Protein AF-A0A7C9ECB4-F1 (afdb_monomer)

Organism: Opuntia streptacantha (NCBI:txid393608)

pLDDT: mean 73.96, std 22.94, range [29.67, 97.25]

Sequence (130 aa):
MVTLLIHTHIHSDMRSALQFASSFLRPSAACLRRQPPPLLRVRSFSSDPNDVVLKVENKPPICTADELHYVNVANSDWRLALWRYHPNPQACRRNHPLLLLSGVGTNAIGYDLSPESSFARYMSGQGFDT

Solvent-accessible surface area (backbone atoms only — not comparable to full-atom values): 8954 Å² total; per-residue (Å²): 139,82,86,80,81,80,80,78,83,71,85,81,85,86,86,84,85,90,80,90,89,84,88,86,89,76,94,70,98,64,91,73,77,84,71,78,74,80,79,82,78,80,75,82,82,76,75,56,95,82,62,74,71,47,69,53,91,81,68,70,85,82,49,85,54,77,44,44,34,42,41,77,40,81,98,54,95,50,67,47,81,45,69,34,30,69,39,33,89,89,29,68,75,48,94,61,70,46,85,86,81,65,59,90,99,58,49,75,56,82,38,34,74,43,91,92,69,10,58,54,56,50,45,8,53,60,6,22,40,49

Radius of gyration: 20.08 Å; Cα contacts (8 Å, |Δi|>4): 139; chains: 1; bounding box: 41×51×54 Å

Foldseek 3Di:
DDDDDPPPPPVDPPPDDPDDDDDDPDDDDDPDDDDDPPPPPDDDQDADPPFDFDWDPDDDPLFPAPTWTWGDRPPDPDIDIDGKHAADPPADADPDADDDDDDPPDDLCVQGPDCVRHVRNVVSPNRHTD

Secondary structure (DSSP, 8-state):
---------------S--SS-S------------PPPP----------TT---EE-SS--TTS--SEEEEEEPTTSS-EEEEEE-PPPTTS---SS-------TT--GGGG-S-TTT-HHHHHHHTT---

Structure (mmCIF, N/CA/C/O backbone):
data_AF-A0A7C9ECB4-F1
#
_entry.id   AF-A0A7C9ECB4-F1
#
loop_
_atom_site.group_PDB
_atom_site.id
_atom_site.type_symbol
_atom_site.label_atom_id
_atom_site.label_alt_id
_atom_site.label_comp_id
_atom_site.label_asym_id
_atom_site.label_entity_id
_atom_site.label_seq_id
_atom_site.pdbx_PDB_ins_code
_atom_site.Cartn_x
_atom_site.Cartn_y
_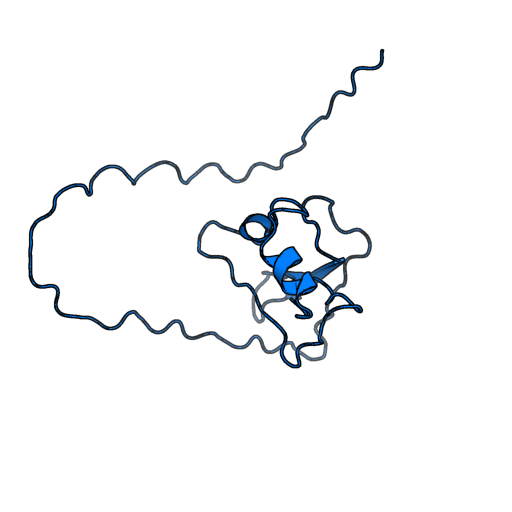atom_site.Cartn_z
_atom_site.occupancy
_atom_site.B_iso_or_equiv
_atom_site.auth_seq_id
_atom_site.auth_comp_id
_atom_site.auth_asym_id
_atom_site.auth_atom_id
_atom_site.pdbx_PDB_model_num
ATOM 1 N N . MET A 1 1 ? 22.109 17.621 30.411 1.00 36.69 1 MET A N 1
ATOM 2 C CA . MET A 1 1 ? 21.482 18.337 29.280 1.00 36.69 1 MET A CA 1
ATOM 3 C C . MET A 1 1 ? 22.223 17.893 28.023 1.00 36.69 1 MET A C 1
ATOM 5 O O . MET A 1 1 ? 23.303 18.398 27.763 1.00 36.69 1 MET A O 1
ATOM 9 N N . VAL A 1 2 ? 21.759 16.827 27.362 1.00 30.81 2 VAL A N 1
ATOM 10 C CA . VAL A 1 2 ? 22.461 16.218 26.217 1.00 30.81 2 VAL A CA 1
ATOM 11 C C . VAL A 1 2 ? 21.681 16.566 24.958 1.00 30.81 2 VAL A C 1
ATOM 13 O O . VAL A 1 2 ? 20.573 16.079 24.753 1.00 30.81 2 VAL A O 1
ATOM 16 N N . THR A 1 3 ? 22.248 17.457 24.152 1.00 31.86 3 THR A N 1
ATOM 17 C CA . THR A 1 3 ? 21.748 17.815 22.825 1.00 31.86 3 THR A CA 1
ATOM 18 C C . THR A 1 3 ? 22.045 16.655 21.877 1.00 31.86 3 THR A C 1
ATOM 20 O O . THR A 1 3 ? 23.202 16.419 21.534 1.00 31.86 3 THR A O 1
ATOM 23 N N . LEU A 1 4 ? 21.016 15.900 21.482 1.00 39.22 4 LEU A N 1
ATOM 24 C CA . LEU A 1 4 ? 21.137 14.841 20.482 1.00 39.22 4 LEU A CA 1
ATOM 25 C C . LEU A 1 4 ? 21.104 15.477 19.086 1.00 39.22 4 LEU A C 1
ATOM 27 O O . LEU A 1 4 ? 20.077 15.972 18.627 1.00 39.22 4 LEU A O 1
ATOM 31 N N . LEU A 1 5 ? 22.262 15.492 18.435 1.00 36.34 5 LEU A N 1
ATOM 32 C CA . LEU A 1 5 ? 22.465 15.978 17.075 1.00 36.34 5 LEU A CA 1
ATOM 33 C C . LEU A 1 5 ? 21.935 14.903 16.109 1.00 36.34 5 LEU A C 1
ATOM 35 O O . LEU A 1 5 ? 22.623 13.930 15.808 1.00 36.34 5 LEU A O 1
ATOM 39 N N . ILE A 1 6 ? 20.677 15.028 15.676 1.00 46.19 6 ILE A N 1
ATOM 40 C CA . ILE A 1 6 ? 20.082 14.121 14.686 1.00 46.19 6 ILE A CA 1
ATOM 41 C C . ILE A 1 6 ? 20.653 14.497 13.319 1.00 46.19 6 ILE A C 1
ATOM 43 O O . ILE A 1 6 ? 20.182 15.419 12.656 1.00 46.19 6 ILE A O 1
ATOM 47 N N . HIS A 1 7 ? 21.698 13.785 12.910 1.00 29.67 7 HIS A N 1
ATOM 48 C CA . HIS A 1 7 ? 22.222 13.824 11.552 1.00 29.67 7 HIS A CA 1
ATOM 49 C C . HIS A 1 7 ? 21.221 13.118 10.625 1.00 29.67 7 HIS A C 1
ATOM 51 O O . HIS A 1 7 ? 21.275 11.905 10.417 1.00 29.67 7 HIS A O 1
ATOM 57 N N . THR A 1 8 ? 20.256 13.870 10.100 1.00 40.72 8 THR A N 1
ATOM 58 C CA . THR A 1 8 ? 19.304 13.405 9.091 1.00 40.72 8 THR A CA 1
ATOM 59 C C . THR A 1 8 ? 20.043 13.150 7.776 1.00 40.72 8 THR A C 1
ATOM 61 O O . THR A 1 8 ? 20.207 14.035 6.941 1.00 40.72 8 THR A O 1
ATOM 64 N N . HIS A 1 9 ? 20.497 11.913 7.565 1.00 32.31 9 HIS A N 1
ATOM 65 C CA . HIS A 1 9 ? 20.981 11.457 6.261 1.00 32.31 9 HIS A CA 1
ATOM 66 C C . HIS A 1 9 ? 19.778 11.197 5.338 1.00 32.31 9 HIS A C 1
ATOM 68 O O . HIS A 1 9 ? 19.411 10.061 5.039 1.00 32.31 9 HIS A O 1
ATOM 74 N N . ILE A 1 10 ? 19.112 12.283 4.943 1.00 48.03 10 ILE A N 1
ATOM 75 C CA . ILE A 1 10 ? 18.097 12.298 3.891 1.00 48.03 10 ILE A CA 1
ATOM 76 C C . ILE A 1 10 ? 18.868 12.174 2.576 1.00 48.03 10 ILE A C 1
ATOM 78 O O . ILE A 1 10 ? 19.428 13.153 2.086 1.00 48.03 10 ILE A O 1
ATOM 82 N N . HIS A 1 11 ? 18.949 10.956 2.036 1.00 38.66 11 HIS A N 1
ATOM 83 C CA . HIS A 1 11 ? 19.470 10.727 0.691 1.00 38.66 11 HIS A CA 1
ATOM 84 C C . HIS A 1 11 ? 18.526 11.418 -0.300 1.00 38.66 11 HIS A C 1
ATOM 86 O O . HIS A 1 11 ? 17.373 11.028 -0.492 1.00 38.66 11 HIS A O 1
ATOM 92 N N . SER A 1 12 ? 18.996 12.550 -0.803 1.00 41.03 12 SER A N 1
ATOM 93 C CA . SER A 1 12 ? 18.237 13.555 -1.524 1.00 41.03 12 SER A CA 1
ATOM 94 C C . SER A 1 12 ? 18.202 13.269 -3.023 1.00 41.03 12 SER A C 1
ATOM 96 O O . SER A 1 12 ? 19.158 13.611 -3.705 1.00 41.03 12 SER A O 1
ATOM 98 N N . ASP A 1 13 ? 17.066 12.780 -3.528 1.00 43.47 13 ASP A N 1
ATOM 99 C CA . ASP A 1 13 ? 16.723 12.779 -4.964 1.00 43.47 13 ASP A CA 1
ATOM 100 C C . ASP A 1 13 ? 15.356 13.450 -5.233 1.00 43.47 13 ASP A C 1
ATOM 102 O O . ASP A 1 13 ? 14.588 13.069 -6.110 1.00 43.47 13 ASP A O 1
ATOM 106 N N . MET A 1 14 ? 15.041 14.513 -4.485 1.00 51.06 14 MET A N 1
ATOM 107 C CA . MET A 1 14 ? 13.951 15.453 -4.805 1.00 51.06 14 MET A CA 1
ATOM 108 C C . MET A 1 14 ? 14.522 16.803 -5.251 1.00 51.06 14 MET A C 1
ATOM 110 O O . MET A 1 14 ? 14.278 17.842 -4.642 1.00 51.06 14 MET A O 1
ATOM 114 N N . ARG A 1 15 ? 15.332 16.809 -6.312 1.00 40.84 15 ARG A N 1
ATOM 115 C CA . ARG A 1 15 ? 15.833 18.051 -6.926 1.00 40.84 15 ARG A CA 1
ATOM 116 C C . ARG A 1 15 ? 15.481 18.144 -8.409 1.00 40.84 15 ARG A C 1
ATOM 118 O O . ARG A 1 15 ? 16.360 18.400 -9.212 1.00 40.84 15 ARG A O 1
ATOM 125 N N . SER A 1 16 ? 14.213 17.952 -8.782 1.00 43.38 16 SER A N 1
ATOM 126 C CA . SER A 1 16 ? 13.654 18.563 -10.005 1.00 43.38 16 SER A CA 1
ATOM 127 C C . SER A 1 16 ? 12.132 18.375 -10.096 1.00 43.38 16 SER A C 1
ATOM 129 O O . SER A 1 16 ? 11.658 17.455 -10.751 1.00 43.38 16 SER A O 1
ATOM 131 N N . ALA A 1 17 ? 11.339 19.208 -9.412 1.00 40.56 17 ALA A N 1
ATOM 132 C CA . ALA A 1 17 ? 9.884 19.271 -9.651 1.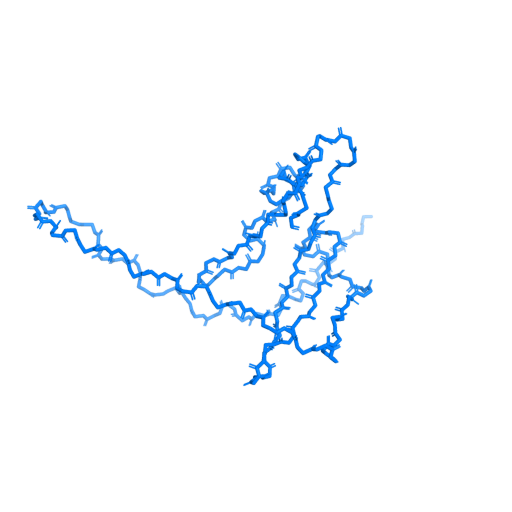00 40.56 17 ALA A CA 1
ATOM 133 C C . ALA A 1 17 ? 9.235 20.601 -9.210 1.00 40.56 17 ALA A C 1
ATOM 135 O O . ALA A 1 17 ? 8.055 20.640 -8.879 1.00 40.56 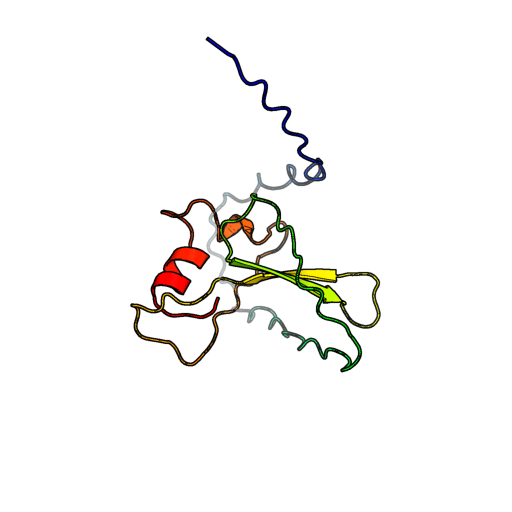17 ALA A O 1
ATOM 136 N N . LEU A 1 18 ? 9.993 21.701 -9.177 1.00 49.12 18 LEU A N 1
ATOM 137 C CA . LEU A 1 18 ? 9.484 23.027 -8.797 1.00 49.12 18 LEU A CA 1
ATOM 138 C C . LEU A 1 18 ? 9.629 24.036 -9.936 1.00 49.12 18 LEU A C 1
ATOM 140 O O . LEU A 1 18 ? 10.113 25.136 -9.715 1.00 49.12 18 LEU A O 1
ATOM 144 N N . GLN A 1 19 ? 9.216 23.684 -11.154 1.00 44.31 19 GLN A N 1
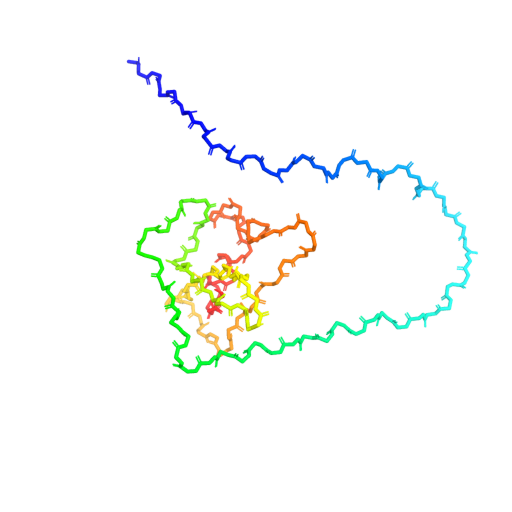ATOM 145 C CA . GLN A 1 19 ? 8.902 24.665 -12.199 1.00 44.31 19 GLN A CA 1
ATOM 146 C C . GLN A 1 19 ? 7.740 24.131 -13.047 1.00 44.31 19 GLN A C 1
ATOM 148 O O . GLN A 1 19 ? 7.732 22.957 -13.391 1.00 44.31 19 GLN A O 1
ATOM 153 N N . PHE A 1 20 ? 6.783 25.011 -13.365 1.00 42.81 20 PHE A N 1
ATOM 154 C CA . PHE A 1 20 ? 5.506 24.792 -14.074 1.00 42.81 20 PHE A CA 1
ATOM 155 C C . PHE A 1 20 ? 4.259 24.500 -13.226 1.00 42.81 20 PHE A C 1
ATOM 157 O O . PHE A 1 20 ? 3.526 23.549 -13.469 1.00 42.81 20 PHE A O 1
ATOM 164 N N . ALA A 1 21 ? 3.924 25.410 -12.311 1.00 38.81 21 ALA A N 1
ATOM 165 C CA . ALA A 1 21 ? 2.525 25.605 -11.921 1.00 38.81 21 ALA A CA 1
ATOM 166 C C . ALA A 1 21 ? 2.249 27.080 -11.594 1.00 38.81 21 ALA A C 1
ATOM 168 O O . ALA A 1 21 ? 1.984 27.447 -10.456 1.00 38.81 21 ALA A O 1
ATOM 169 N N . SER A 1 22 ? 2.338 27.956 -12.597 1.00 44.03 22 SER A N 1
ATOM 170 C CA . SER A 1 22 ? 1.927 29.357 -12.446 1.00 44.03 22 SER A CA 1
ATOM 171 C C . SER A 1 22 ? 1.419 29.950 -13.761 1.00 44.03 22 SER A C 1
ATOM 173 O O . SER A 1 22 ? 1.982 30.919 -14.262 1.00 44.03 22 SER A O 1
ATOM 175 N N . SER A 1 23 ? 0.377 29.368 -14.365 1.00 41.91 23 SER A N 1
ATOM 176 C CA . SER A 1 23 ? -0.268 30.007 -15.529 1.00 41.91 23 SER A CA 1
ATOM 177 C C . SER A 1 23 ? -1.664 29.492 -15.902 1.00 41.91 23 SER A C 1
ATOM 179 O O . SER A 1 23 ? -2.045 29.596 -17.061 1.00 41.91 23 SER A O 1
ATOM 181 N N . PHE A 1 24 ? -2.491 29.020 -14.960 1.00 43.09 24 PHE A N 1
ATOM 182 C CA . PHE A 1 24 ? -3.896 28.706 -15.282 1.00 43.09 24 PHE A CA 1
ATOM 183 C C . PHE A 1 24 ? -4.882 29.219 -14.230 1.00 43.09 24 PHE A C 1
ATOM 185 O O . PHE A 1 24 ? -5.598 28.461 -13.588 1.00 43.09 24 PHE A O 1
ATOM 192 N N . LEU A 1 25 ? -4.953 30.544 -14.092 1.00 46.75 25 LEU A N 1
ATOM 193 C CA . LEU A 1 25 ? -6.137 31.222 -13.566 1.00 46.75 25 LEU A CA 1
ATOM 194 C C . LEU A 1 25 ? -6.709 32.123 -14.661 1.00 46.75 25 LEU A C 1
ATOM 196 O O . LEU A 1 25 ? -6.377 33.301 -14.744 1.00 46.75 25 LEU A O 1
ATOM 200 N N . ARG A 1 26 ? -7.575 31.560 -15.507 1.00 40.06 26 ARG A N 1
ATOM 201 C CA . ARG A 1 26 ? -8.598 32.319 -16.241 1.00 40.06 26 ARG A CA 1
ATOM 202 C C . ARG A 1 26 ? -9.849 31.451 -16.408 1.00 40.06 26 ARG A C 1
ATOM 204 O O . ARG A 1 26 ? -9.749 30.392 -17.024 1.00 40.06 26 ARG A O 1
ATOM 211 N N . PRO A 1 27 ? -11.021 31.877 -15.910 1.00 44.56 27 PRO A N 1
ATOM 212 C CA . PRO A 1 27 ? -12.274 31.215 -16.219 1.00 44.56 27 PRO A CA 1
ATOM 213 C C . PRO A 1 27 ? -12.762 31.744 -17.569 1.00 44.56 27 PRO A C 1
ATOM 215 O O . PRO A 1 27 ? -13.073 32.92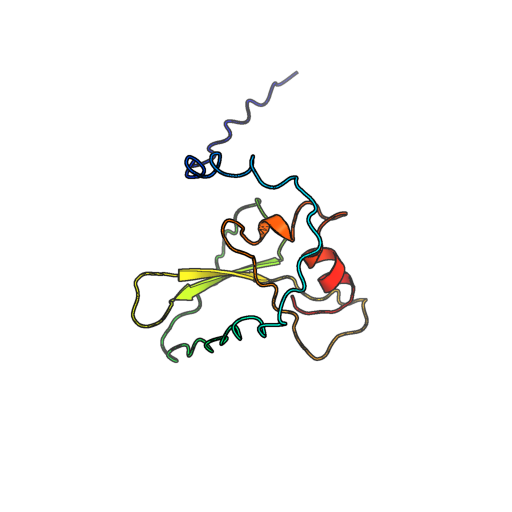5 -17.714 1.00 44.56 27 PRO A O 1
ATOM 218 N N . SER A 1 28 ? -12.821 30.882 -18.577 1.00 42.94 28 SER A N 1
ATOM 219 C CA . SER A 1 28 ? -13.606 31.158 -19.775 1.00 42.94 28 SER A CA 1
ATOM 220 C C . SER A 1 28 ? -14.478 29.946 -20.040 1.00 42.94 28 SER A C 1
ATOM 222 O O . SER A 1 28 ? -13.984 28.831 -20.203 1.00 42.94 28 SER A O 1
ATOM 224 N N . ALA A 1 29 ? -15.789 30.164 -19.979 1.00 50.72 29 ALA A N 1
ATOM 225 C CA . ALA A 1 29 ? -16.800 29.161 -20.243 1.00 50.72 29 ALA A CA 1
ATOM 226 C C . ALA A 1 29 ? -16.726 28.752 -21.720 1.00 50.72 29 ALA A C 1
ATOM 228 O O . ALA A 1 29 ? -17.323 29.384 -22.585 1.00 50.72 29 ALA A O 1
ATOM 229 N N . ALA A 1 30 ? -15.979 27.690 -22.004 1.00 45.59 30 ALA A N 1
ATOM 230 C CA . ALA A 1 30 ? -16.028 26.991 -23.275 1.00 45.59 30 ALA A CA 1
ATOM 231 C C . ALA A 1 30 ? -16.523 25.570 -23.006 1.00 45.59 30 ALA A C 1
ATOM 233 O O . ALA A 1 30 ? -15.977 24.851 -22.171 1.00 45.59 30 ALA A O 1
ATOM 234 N N . CYS A 1 31 ? -17.603 25.198 -23.690 1.00 46.00 31 CYS A N 1
ATOM 235 C CA . CYS A 1 31 ? -18.229 23.883 -23.649 1.00 46.00 31 CYS A CA 1
ATOM 236 C C . CYS A 1 31 ? -17.186 22.783 -23.920 1.00 46.00 31 CYS A C 1
ATOM 238 O O . CYS A 1 31 ? -16.804 22.535 -25.065 1.00 46.00 31 CYS A O 1
ATOM 240 N N . LEU A 1 32 ? -16.694 22.137 -22.860 1.00 47.66 32 LEU A N 1
ATOM 241 C CA . LEU A 1 32 ? -15.774 21.011 -22.966 1.00 47.66 32 LEU A CA 1
ATOM 242 C C . LEU A 1 32 ? -16.568 19.768 -23.363 1.00 47.66 32 LEU A C 1
ATOM 244 O O . LEU A 1 32 ? -17.287 19.162 -22.568 1.00 47.66 32 LEU A O 1
ATOM 248 N N . ARG A 1 33 ? -16.405 19.386 -24.629 1.00 47.66 33 ARG A N 1
ATOM 249 C CA . ARG A 1 33 ? -16.737 18.061 -25.151 1.00 47.66 33 ARG A CA 1
ATOM 250 C C . ARG A 1 33 ? -16.111 17.015 -24.217 1.00 47.66 33 ARG A C 1
ATOM 252 O O . ARG A 1 33 ? -14.892 16.944 -24.091 1.00 47.66 33 ARG A O 1
ATOM 259 N N . ARG A 1 34 ? -16.958 16.237 -23.541 1.00 44.53 34 ARG A N 1
ATOM 260 C CA . ARG A 1 34 ? -16.594 15.197 -22.567 1.00 44.53 34 ARG A CA 1
ATOM 261 C C . ARG A 1 34 ? -15.784 14.100 -23.276 1.00 44.53 34 ARG A C 1
ATOM 263 O O . ARG A 1 34 ? -16.363 13.178 -23.842 1.00 44.53 34 ARG A O 1
ATOM 270 N N . GLN A 1 35 ? -14.458 14.212 -23.300 1.00 51.47 35 GLN A N 1
ATOM 271 C CA . GLN A 1 35 ? -13.615 13.066 -23.633 1.00 51.47 35 GLN A CA 1
ATOM 272 C C . GLN A 1 35 ? -13.566 12.156 -22.400 1.00 51.47 35 GLN A C 1
ATOM 274 O O . GLN A 1 35 ? -13.322 12.658 -21.299 1.00 51.47 35 GLN A O 1
ATOM 279 N N . PRO A 1 36 ? -13.856 10.850 -22.533 1.00 50.62 36 PRO A N 1
ATOM 280 C CA . PRO A 1 36 ? -13.672 9.929 -21.424 1.00 50.62 36 PRO A CA 1
ATOM 281 C C . PRO A 1 36 ? -12.187 9.941 -21.029 1.00 50.62 36 PRO A C 1
ATOM 283 O O . PRO A 1 36 ? -11.330 9.967 -21.920 1.00 50.62 36 PRO A O 1
ATOM 286 N N . PRO A 1 37 ? -11.861 9.959 -19.725 1.00 61.31 37 PRO A N 1
ATOM 287 C CA . PRO A 1 37 ? -10.474 9.874 -19.293 1.00 61.31 37 PRO A CA 1
ATOM 288 C C . PRO A 1 37 ? -9.849 8.588 -19.855 1.00 61.31 37 PRO A C 1
ATOM 290 O O . PRO A 1 37 ? -10.551 7.576 -19.978 1.00 61.31 37 PRO A O 1
ATOM 293 N N . PRO A 1 38 ? -8.551 8.597 -20.210 1.00 54.66 38 PRO A N 1
ATOM 294 C CA . PRO A 1 38 ? -7.876 7.386 -20.643 1.00 54.66 38 PRO A CA 1
ATOM 295 C C . PRO A 1 38 ? -8.019 6.331 -19.544 1.00 54.66 38 PRO A C 1
ATOM 297 O O . PRO A 1 38 ? -7.674 6.566 -18.385 1.00 54.66 38 PRO A O 1
ATOM 300 N N . LEU A 1 39 ? -8.575 5.176 -19.906 1.00 59.22 39 LEU A N 1
ATOM 301 C CA . LEU A 1 39 ? -8.707 4.041 -19.005 1.00 59.22 39 LEU A CA 1
ATOM 302 C C . LEU A 1 39 ? -7.301 3.596 -18.597 1.00 59.22 39 LEU A C 1
ATOM 304 O O . LEU A 1 39 ? -6.545 3.074 -19.418 1.00 59.22 39 LEU A O 1
ATOM 308 N N . LEU A 1 40 ? -6.945 3.809 -17.329 1.00 59.12 40 LEU A N 1
ATOM 309 C CA . LEU A 1 40 ? -5.730 3.252 -16.750 1.00 59.12 40 LEU A CA 1
ATOM 310 C C . LEU A 1 40 ? -5.870 1.728 -16.757 1.00 59.12 40 LEU A C 1
ATOM 312 O O . LEU A 1 40 ? -6.567 1.141 -15.930 1.00 59.12 40 LEU A O 1
ATOM 316 N N . ARG A 1 41 ? -5.234 1.074 -17.732 1.00 51.31 41 ARG A N 1
ATOM 317 C CA . ARG A 1 41 ? -5.158 -0.385 -17.773 1.00 51.31 41 ARG A CA 1
ATOM 318 C C . ARG A 1 41 ? -4.176 -0.837 -16.701 1.00 51.31 41 ARG A C 1
ATOM 320 O O . ARG A 1 41 ? -2.969 -0.860 -16.935 1.00 51.31 41 ARG A O 1
ATOM 327 N N . VAL A 1 42 ? -4.709 -1.208 -15.541 1.00 54.69 42 VAL A N 1
ATOM 328 C CA . VAL A 1 42 ? -3.956 -1.910 -14.498 1.00 54.69 42 VAL A CA 1
ATOM 329 C C . VAL A 1 42 ? -3.431 -3.207 -15.111 1.00 54.69 42 VAL A C 1
ATOM 331 O O . VAL A 1 42 ? -4.204 -4.075 -15.520 1.00 54.69 42 VAL A O 1
ATOM 334 N N . ARG A 1 43 ? -2.109 -3.316 -15.254 1.00 56.94 43 ARG A N 1
ATOM 335 C CA . ARG A 1 43 ? -1.468 -4.584 -15.598 1.00 56.94 43 ARG A CA 1
ATOM 336 C C . ARG A 1 43 ? -1.347 -5.384 -14.308 1.00 56.94 43 ARG A C 1
ATOM 338 O O . ARG A 1 43 ? -0.816 -4.884 -13.324 1.00 56.94 43 ARG A O 1
ATOM 345 N N . SER A 1 44 ? -1.870 -6.604 -14.315 1.00 50.94 44 SER A N 1
ATOM 346 C CA . SER A 1 44 ? -1.588 -7.570 -13.258 1.00 50.94 44 SER A CA 1
ATOM 347 C C . SER A 1 44 ? -0.108 -7.938 -13.342 1.00 50.94 44 SER A C 1
ATOM 349 O O . SER A 1 44 ? 0.396 -8.254 -14.422 1.00 50.94 44 SER A O 1
ATOM 351 N N . PHE A 1 45 ? 0.592 -7.842 -12.216 1.00 60.88 45 PHE A N 1
ATOM 352 C CA . PHE A 1 45 ? 1.941 -8.369 -12.090 1.00 60.88 45 PHE A CA 1
ATOM 353 C C . PHE A 1 45 ? 1.820 -9.885 -11.934 1.00 60.88 45 PHE A C 1
ATOM 355 O O . PHE A 1 45 ? 1.243 -10.363 -10.960 1.00 60.88 45 PHE A O 1
ATOM 362 N N . SER A 1 46 ? 2.302 -10.634 -12.924 1.00 55.06 46 SER A N 1
ATOM 363 C CA . SER A 1 46 ? 2.480 -12.078 -12.796 1.00 55.06 46 SER A CA 1
ATOM 364 C C . SER A 1 46 ? 3.845 -12.296 -12.164 1.00 55.06 46 SER A C 1
ATOM 366 O O . SER A 1 46 ? 4.859 -12.084 -12.825 1.00 55.06 46 SER A O 1
ATOM 368 N N . SER A 1 47 ? 3.872 -12.661 -10.887 1.00 58.53 47 SER A N 1
ATOM 369 C CA . SER A 1 47 ? 5.095 -13.142 -10.249 1.00 58.53 47 SER A CA 1
ATOM 370 C C . SER A 1 47 ? 5.457 -14.496 -10.859 1.00 58.53 47 SER A C 1
ATOM 372 O O . SER A 1 47 ? 4.595 -15.371 -10.961 1.00 58.53 47 SER A O 1
ATOM 374 N N . ASP A 1 48 ? 6.709 -14.677 -11.277 1.00 62.38 48 ASP A N 1
ATOM 375 C CA . ASP A 1 48 ? 7.229 -16.019 -11.543 1.00 62.38 48 ASP A CA 1
ATOM 376 C C . ASP A 1 48 ? 7.198 -16.805 -10.218 1.00 62.38 48 ASP A C 1
ATOM 378 O O . ASP A 1 48 ? 7.540 -16.240 -9.178 1.00 62.38 48 ASP A O 1
ATOM 382 N N . PRO A 1 49 ? 6.822 -18.095 -10.189 1.00 59.91 49 PRO A N 1
ATOM 383 C CA . PRO A 1 49 ? 6.773 -18.872 -8.946 1.00 59.91 49 PRO A CA 1
ATOM 384 C C . PRO A 1 49 ? 8.146 -19.037 -8.268 1.00 59.91 49 PRO A C 1
ATOM 386 O O . PRO A 1 49 ? 8.207 -19.436 -7.109 1.00 59.91 49 PRO A O 1
ATOM 389 N N . ASN A 1 50 ? 9.236 -18.715 -8.972 1.00 59.50 50 ASN A N 1
ATOM 390 C CA . ASN A 1 50 ? 10.597 -18.682 -8.433 1.00 59.50 50 ASN A CA 1
ATOM 391 C C . ASN A 1 50 ? 11.025 -17.289 -7.935 1.00 59.50 50 ASN A C 1
ATOM 393 O O . ASN A 1 50 ? 12.132 -17.147 -7.415 1.00 59.50 50 ASN A O 1
ATOM 397 N N . ASP A 1 51 ? 10.195 -16.258 -8.116 1.00 62.62 51 ASP A N 1
ATOM 398 C CA . ASP A 1 51 ? 10.521 -14.895 -7.716 1.00 62.62 51 ASP A CA 1
ATOM 399 C C . ASP A 1 51 ? 10.324 -14.748 -6.202 1.00 62.62 51 ASP A C 1
ATOM 401 O O . ASP A 1 51 ? 9.212 -14.784 -5.670 1.00 62.62 51 ASP A O 1
ATOM 405 N N . VAL A 1 52 ? 11.439 -14.661 -5.479 1.00 63.97 52 VAL A N 1
ATOM 406 C CA . VAL A 1 52 ? 11.435 -14.654 -4.018 1.00 63.97 52 VAL A CA 1
ATOM 407 C C . VAL A 1 52 ? 10.935 -13.293 -3.534 1.00 63.97 52 VAL A C 1
ATOM 409 O O . VAL A 1 52 ? 11.648 -12.291 -3.626 1.00 63.97 52 VAL A O 1
ATOM 412 N N . VAL A 1 53 ? 9.723 -13.252 -2.973 1.00 69.00 53 VAL A N 1
ATOM 413 C CA . VAL A 1 53 ? 9.248 -12.091 -2.207 1.00 69.00 53 VAL A CA 1
ATOM 414 C C . VAL A 1 53 ? 10.127 -11.968 -0.966 1.00 69.00 53 VAL A C 1
ATOM 416 O O . VAL A 1 53 ? 9.995 -12.725 -0.003 1.00 69.00 53 VAL A O 1
ATOM 419 N N . LEU A 1 54 ? 11.064 -11.023 -1.002 1.00 69.38 54 LEU A N 1
ATOM 420 C CA . LEU A 1 54 ? 11.954 -10.763 0.121 1.00 69.38 54 LEU A CA 1
ATOM 421 C C . LEU A 1 54 ? 11.216 -9.883 1.126 1.00 69.38 54 LEU A C 1
ATOM 423 O O . LEU A 1 54 ? 11.110 -8.664 0.948 1.00 69.38 54 LEU A O 1
ATOM 427 N N . LYS A 1 55 ? 10.716 -10.512 2.191 1.00 72.56 55 LYS A N 1
ATOM 428 C CA . LYS A 1 55 ? 10.304 -9.801 3.400 1.00 72.56 55 LYS A CA 1
ATOM 429 C C . LYS A 1 55 ? 11.553 -9.224 4.057 1.00 72.56 55 LYS A C 1
ATOM 431 O O . LYS A 1 55 ? 12.509 -9.947 4.330 1.00 72.56 55 LYS A O 1
ATOM 436 N N . VAL A 1 56 ? 11.551 -7.921 4.304 1.00 77.38 56 VAL A N 1
ATOM 437 C CA . VAL A 1 56 ? 12.700 -7.257 4.925 1.00 77.38 56 VAL A CA 1
ATOM 438 C C . VAL A 1 56 ? 12.631 -7.404 6.440 1.00 77.38 56 VAL A C 1
ATOM 440 O O . VAL A 1 56 ? 11.675 -6.943 7.058 1.00 77.38 56 VAL A O 1
ATOM 443 N N . GLU A 1 57 ? 13.655 -8.017 7.039 1.00 71.00 57 GLU A N 1
ATOM 444 C CA . GLU A 1 57 ? 13.744 -8.199 8.497 1.00 71.00 57 GLU A CA 1
ATOM 445 C C . GLU A 1 57 ? 13.938 -6.871 9.246 1.00 71.00 57 GLU A C 1
ATOM 447 O O . GLU A 1 57 ? 13.375 -6.679 10.318 1.00 71.00 57 GLU A O 1
ATOM 452 N N . ASN A 1 58 ? 14.680 -5.922 8.662 1.00 77.75 58 ASN A N 1
ATOM 453 C CA . ASN A 1 58 ? 14.940 -4.604 9.247 1.00 77.75 58 ASN A CA 1
ATOM 454 C C . ASN A 1 58 ? 14.287 -3.493 8.416 1.00 77.75 58 ASN A C 1
ATOM 456 O O . ASN A 1 58 ? 14.915 -2.874 7.553 1.00 77.75 58 ASN A O 1
ATOM 460 N N . LYS A 1 59 ? 12.994 -3.257 8.656 1.00 84.88 59 LYS A N 1
ATOM 461 C CA . LYS A 1 59 ? 12.230 -2.198 7.988 1.00 84.88 59 LYS A CA 1
ATOM 462 C C . LYS A 1 59 ? 12.659 -0.807 8.493 1.00 84.88 59 LYS A C 1
ATOM 464 O O . LYS A 1 59 ? 12.727 -0.608 9.705 1.00 84.88 59 LYS A O 1
ATOM 469 N N . PRO A 1 60 ? 12.879 0.189 7.613 1.00 82.44 60 PRO A N 1
ATOM 470 C CA . PRO A 1 60 ? 13.178 1.551 8.048 1.00 82.44 60 PRO A CA 1
ATOM 471 C C . PRO A 1 60 ? 11.996 2.189 8.810 1.00 82.44 60 PRO A C 1
ATOM 473 O O . PRO A 1 60 ? 10.836 1.923 8.479 1.00 82.44 60 PRO A O 1
ATOM 476 N N . PRO A 1 61 ? 12.262 3.090 9.778 1.00 83.38 61 PRO A N 1
ATOM 477 C CA . PRO A 1 61 ? 11.238 3.686 10.646 1.00 83.38 61 PRO A CA 1
ATOM 478 C C . PRO A 1 61 ? 10.416 4.804 9.979 1.00 83.38 61 PRO A C 1
ATOM 480 O O . PRO A 1 61 ? 9.630 5.465 10.645 1.00 83.38 61 PRO A O 1
ATOM 483 N N . ILE A 1 62 ? 10.599 5.043 8.676 1.00 86.12 62 ILE A N 1
ATOM 484 C CA . ILE A 1 62 ? 9.963 6.143 7.928 1.00 86.12 62 ILE A CA 1
ATOM 485 C C . ILE A 1 62 ? 8.439 6.011 7.810 1.00 86.12 62 ILE A C 1
ATOM 487 O O . ILE A 1 62 ? 7.750 6.993 7.572 1.00 86.12 62 ILE A O 1
ATOM 491 N N . CYS A 1 63 ? 7.932 4.792 7.943 1.00 87.88 63 CYS A N 1
ATOM 492 C CA . CYS A 1 63 ? 6.537 4.442 7.746 1.00 87.88 63 CYS A CA 1
ATOM 493 C C . CYS A 1 63 ? 6.097 3.565 8.921 1.00 87.88 63 CYS A C 1
ATOM 495 O O . CYS A 1 63 ? 6.867 2.736 9.415 1.00 87.88 63 CYS A O 1
ATOM 497 N N . THR A 1 64 ? 4.866 3.739 9.378 1.00 92.19 64 THR A N 1
ATOM 498 C CA . THR A 1 64 ? 4.251 3.033 10.496 1.00 92.19 64 THR A CA 1
ATOM 499 C C . THR A 1 64 ? 3.806 1.619 10.147 1.00 92.19 64 THR A C 1
ATOM 501 O O . THR A 1 64 ? 3.466 0.903 11.077 1.00 92.19 64 THR A O 1
ATOM 504 N N . ALA A 1 65 ? 3.822 1.197 8.873 1.00 93.75 65 ALA A N 1
ATOM 505 C CA . ALA A 1 65 ? 3.396 -0.138 8.412 1.00 93.75 65 ALA A CA 1
ATOM 506 C C . ALA A 1 65 ? 3.961 -1.313 9.235 1.00 93.75 65 ALA A C 1
ATOM 508 O O . ALA A 1 65 ? 4.981 -1.194 9.905 1.00 93.75 65 ALA A O 1
ATOM 509 N N . ASP A 1 66 ? 3.366 -2.490 9.139 1.00 93.75 66 ASP A N 1
ATOM 510 C CA . ASP A 1 66 ? 3.840 -3.649 9.901 1.00 93.75 66 ASP A CA 1
ATOM 511 C C . ASP A 1 66 ? 4.921 -4.417 9.121 1.00 93.75 66 ASP A C 1
ATOM 513 O O . ASP A 1 66 ? 5.887 -4.912 9.702 1.00 93.75 66 ASP A O 1
ATOM 517 N N . GLU A 1 67 ? 4.817 -4.445 7.787 1.00 94.62 67 GLU A N 1
ATOM 518 C CA . GLU A 1 67 ? 5.755 -5.155 6.911 1.00 94.62 67 GLU A CA 1
ATOM 519 C C . GLU A 1 67 ? 6.157 -4.319 5.685 1.00 94.62 67 GLU A C 1
ATOM 521 O O . GLU A 1 67 ? 5.412 -3.450 5.224 1.00 94.62 67 GLU A O 1
ATOM 526 N N . LEU A 1 68 ? 7.340 -4.615 5.138 1.00 94.12 68 LEU A N 1
ATOM 527 C CA . LEU A 1 68 ? 7.822 -4.108 3.854 1.00 94.12 68 LEU A CA 1
ATOM 528 C C . LEU A 1 68 ? 8.284 -5.282 2.991 1.00 94.12 68 LEU A C 1
ATOM 530 O O . LEU A 1 68 ? 9.156 -6.056 3.398 1.00 94.12 68 LEU A O 1
ATOM 534 N N . HIS A 1 69 ? 7.718 -5.373 1.793 1.00 93.31 69 HIS A N 1
ATOM 535 C CA . HIS A 1 69 ? 7.999 -6.423 0.819 1.00 93.31 69 HIS A CA 1
ATOM 536 C C . HIS A 1 69 ? 8.582 -5.817 -0.453 1.00 93.31 69 HIS A C 1
ATOM 538 O O . HIS A 1 69 ? 8.064 -4.815 -0.949 1.00 93.31 69 HIS A O 1
ATOM 544 N N . TYR A 1 70 ? 9.629 -6.436 -1.000 1.00 92.44 70 TYR A N 1
ATOM 545 C CA . TYR A 1 70 ? 10.146 -6.090 -2.325 1.00 92.44 70 TYR A CA 1
ATOM 546 C C . TYR A 1 70 ? 9.750 -7.144 -3.355 1.00 92.44 70 TYR A C 1
ATOM 548 O O . TYR A 1 70 ? 10.049 -8.325 -3.176 1.00 92.44 70 TYR A O 1
ATOM 556 N N . VAL A 1 71 ? 9.127 -6.703 -4.447 1.00 91.94 71 VAL A N 1
ATOM 557 C CA . VAL A 1 71 ? 8.673 -7.564 -5.552 1.00 91.94 71 VAL A CA 1
ATOM 558 C C . VAL A 1 71 ? 9.373 -7.139 -6.836 1.00 91.94 71 VAL A C 1
ATOM 560 O O . VAL A 1 71 ? 9.383 -5.947 -7.149 1.00 91.94 71 VAL A O 1
ATOM 563 N N . ASN A 1 72 ? 9.968 -8.076 -7.577 1.00 93.75 72 ASN A N 1
ATOM 564 C CA . ASN A 1 72 ? 10.620 -7.741 -8.840 1.00 93.75 72 ASN A CA 1
ATOM 565 C C . ASN 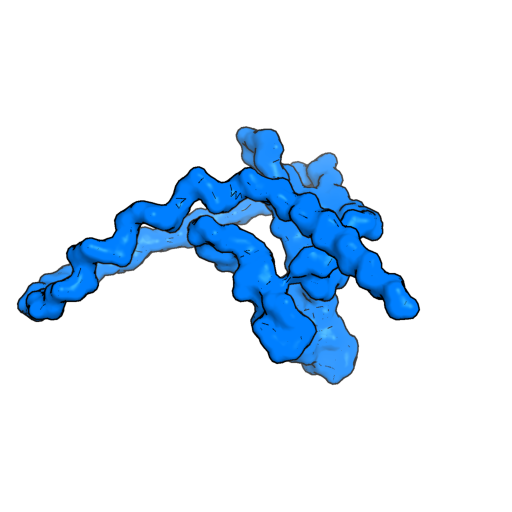A 1 72 ? 9.566 -7.493 -9.924 1.00 93.75 72 ASN A C 1
ATOM 567 O O . ASN A 1 72 ? 8.528 -8.156 -9.987 1.00 93.75 72 ASN A O 1
ATOM 571 N N . VAL A 1 73 ? 9.819 -6.513 -10.787 1.00 90.06 73 VAL A N 1
ATOM 572 C CA . VAL A 1 73 ? 8.969 -6.261 -11.951 1.00 90.06 73 VAL A CA 1
ATOM 573 C C . VAL A 1 73 ? 9.531 -7.047 -13.123 1.00 90.06 73 VAL A C 1
ATOM 575 O O . VAL A 1 73 ? 10.660 -6.813 -13.551 1.00 90.06 73 VAL A O 1
ATOM 578 N N . ALA A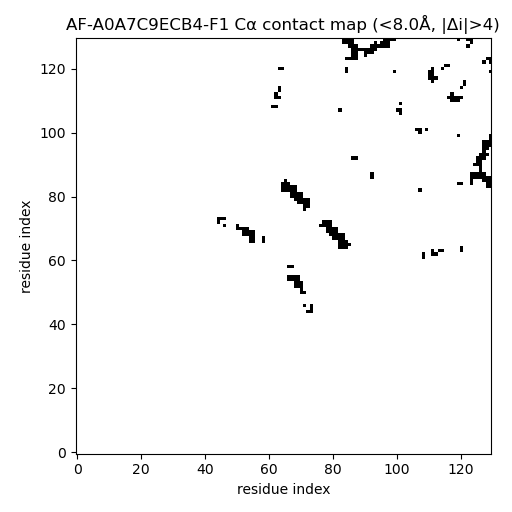 1 74 ? 8.722 -7.963 -13.654 1.00 90.88 74 ALA A N 1
ATOM 579 C CA . ALA A 1 74 ? 9.111 -8.835 -14.754 1.00 90.88 74 ALA A CA 1
ATOM 580 C C . ALA A 1 74 ? 9.753 -8.064 -15.921 1.00 90.88 74 ALA A C 1
ATOM 582 O O . ALA A 1 74 ? 9.257 -7.014 -16.340 1.00 90.88 74 ALA A O 1
ATOM 583 N N . ASN A 1 75 ? 10.819 -8.641 -16.483 1.00 92.62 75 ASN A N 1
ATOM 584 C CA . ASN A 1 75 ? 11.592 -8.086 -17.601 1.00 92.62 75 ASN A CA 1
ATOM 585 C C . ASN A 1 75 ? 12.217 -6.711 -17.316 1.00 92.62 75 ASN A C 1
ATOM 587 O O . ASN A 1 75 ? 12.358 -5.892 -18.226 1.00 92.62 75 ASN A O 1
ATOM 591 N N . SER A 1 76 ? 12.561 -6.432 -16.061 1.00 93.19 76 SER A N 1
ATOM 592 C CA . SER A 1 76 ? 13.229 -5.192 -15.690 1.00 93.19 76 SER A CA 1
ATOM 593 C C . SER A 1 76 ? 14.050 -5.365 -14.416 1.00 93.19 76 SER A C 1
ATOM 595 O O . SER A 1 76 ? 13.774 -6.253 -13.614 1.00 93.19 76 SER A O 1
ATOM 597 N N . ASP A 1 77 ? 14.994 -4.458 -14.189 1.00 93.00 77 ASP A N 1
ATOM 598 C CA . ASP A 1 77 ? 15.764 -4.406 -12.940 1.00 93.00 77 ASP A CA 1
ATOM 599 C C . ASP A 1 77 ? 15.016 -3.665 -11.814 1.00 93.00 77 ASP A C 1
ATOM 601 O O . ASP A 1 77 ? 15.560 -3.409 -10.738 1.00 93.00 77 ASP A O 1
ATOM 605 N N . TRP A 1 78 ? 13.759 -3.278 -12.056 1.00 93.88 78 TRP A N 1
ATOM 606 C CA . TRP A 1 78 ? 12.959 -2.532 -11.094 1.00 93.88 78 TRP A CA 1
ATOM 607 C C . TRP A 1 78 ? 12.361 -3.456 -10.038 1.00 93.88 78 TRP A C 1
ATOM 609 O O . TRP A 1 78 ? 11.903 -4.565 -10.322 1.00 93.88 78 TRP A O 1
ATOM 619 N N . ARG A 1 79 ? 12.290 -2.945 -8.806 1.00 93.00 79 ARG A N 1
ATOM 620 C CA . ARG A 1 79 ? 11.622 -3.601 -7.680 1.00 93.00 79 ARG A CA 1
ATOM 621 C C . ARG A 1 79 ? 10.593 -2.658 -7.075 1.00 93.00 79 ARG A C 1
ATOM 623 O O . ARG A 1 79 ? 10.879 -1.482 -6.857 1.00 93.00 79 ARG A O 1
ATOM 630 N N . LEU A 1 80 ? 9.406 -3.175 -6.789 1.00 92.88 80 LEU A N 1
ATOM 631 C CA . LEU A 1 80 ? 8.349 -2.450 -6.092 1.00 92.88 80 LEU A CA 1
ATOM 632 C C . LEU A 1 80 ? 8.479 -2.673 -4.590 1.00 92.88 80 LEU A C 1
ATOM 634 O O . LEU A 1 80 ? 8.613 -3.809 -4.147 1.00 92.88 80 LEU A O 1
ATOM 638 N N . ALA A 1 81 ? 8.397 -1.588 -3.826 1.00 93.44 81 ALA A N 1
ATOM 639 C CA . ALA A 1 81 ? 8.281 -1.611 -2.375 1.00 93.44 81 ALA A CA 1
ATOM 640 C C . ALA A 1 81 ? 6.797 -1.579 -1.977 1.00 93.44 81 ALA A C 1
ATOM 642 O O . ALA A 1 81 ? 6.116 -0.579 -2.217 1.00 93.44 81 ALA A O 1
ATOM 643 N N . LEU A 1 82 ? 6.302 -2.655 -1.365 1.00 94.62 82 LEU A N 1
ATOM 644 C CA . LEU A 1 82 ? 4.935 -2.770 -0.855 1.00 94.62 82 LEU A CA 1
ATOM 645 C C . LEU A 1 82 ? 4.939 -2.678 0.672 1.00 94.62 82 LEU A C 1
ATOM 647 O O . LEU A 1 82 ? 5.595 -3.472 1.346 1.00 94.62 82 LEU A O 1
ATOM 651 N N . TRP A 1 83 ? 4.190 -1.718 1.207 1.00 95.31 83 TRP A N 1
ATOM 652 C CA . TRP A 1 83 ? 4.035 -1.490 2.643 1.00 95.31 83 TRP A CA 1
ATOM 653 C C . TRP A 1 83 ? 2.712 -2.088 3.092 1.00 95.31 83 TRP A C 1
ATOM 655 O O . TRP A 1 83 ? 1.674 -1.665 2.591 1.00 95.31 83 TRP A O 1
ATOM 665 N N . ARG A 1 84 ? 2.752 -3.054 4.012 1.00 96.31 84 ARG A N 1
ATOM 666 C CA . ARG A 1 84 ? 1.558 -3.776 4.460 1.00 96.31 84 ARG A CA 1
ATOM 667 C C . ARG A 1 84 ? 1.204 -3.442 5.903 1.00 96.31 84 ARG A C 1
ATOM 669 O O . ARG A 1 84 ? 2.079 -3.427 6.773 1.00 96.31 84 ARG A O 1
ATOM 676 N N . TYR A 1 85 ? -0.082 -3.238 6.148 1.00 96.06 85 TYR A N 1
ATOM 677 C CA . TYR A 1 85 ? -0.685 -2.965 7.443 1.00 96.06 85 TYR A CA 1
ATOM 678 C C . TYR A 1 85 ? -1.635 -4.101 7.796 1.00 96.06 85 TYR A C 1
ATOM 680 O O . TYR A 1 85 ? -2.616 -4.361 7.094 1.00 96.06 85 TYR A O 1
ATOM 688 N N . HIS A 1 86 ? -1.378 -4.761 8.917 1.00 96.19 86 HIS A N 1
ATOM 689 C CA . HIS A 1 86 ? -2.255 -5.809 9.396 1.00 96.19 86 HIS A CA 1
ATOM 690 C C . HIS A 1 86 ? -3.594 -5.224 9.870 1.00 96.19 86 HIS A C 1
ATOM 692 O O . HIS A 1 86 ? -3.633 -4.152 10.496 1.00 96.19 86 HIS A O 1
ATOM 698 N N . PRO A 1 87 ? -4.706 -5.928 9.598 1.00 96.62 87 PRO A N 1
ATOM 699 C CA . PRO A 1 87 ? -6.009 -5.522 10.094 1.00 96.62 87 PRO A CA 1
ATOM 700 C C . PRO A 1 87 ? -6.026 -5.597 11.621 1.00 96.62 87 PRO A C 1
ATOM 702 O O . PRO A 1 87 ? -5.486 -6.536 12.212 1.00 96.62 87 PRO A O 1
ATOM 705 N N . ASN A 1 88 ? -6.688 -4.637 12.269 1.00 93.88 88 ASN A N 1
ATOM 706 C CA . ASN A 1 88 ? -6.873 -4.679 13.716 1.00 93.88 88 ASN A CA 1
ATOM 707 C C . ASN A 1 88 ? -7.694 -5.930 14.107 1.00 93.88 88 ASN A C 1
ATOM 709 O O . ASN A 1 88 ? -8.839 -6.050 13.661 1.00 93.88 88 ASN A O 1
ATOM 713 N N . PRO A 1 89 ? -7.174 -6.830 14.970 1.00 93.75 89 PRO A N 1
ATOM 714 C CA . PRO A 1 89 ? -7.893 -8.028 15.409 1.00 93.75 89 PRO A CA 1
ATOM 715 C C . PRO A 1 89 ? -9.219 -7.743 16.127 1.00 93.75 89 PRO A C 1
ATOM 717 O O . PRO A 1 89 ? -10.084 -8.612 16.182 1.00 93.75 89 PRO A O 1
ATOM 720 N N . GLN A 1 90 ? -9.372 -6.545 16.697 1.00 95.06 90 GLN A N 1
ATOM 721 C CA . GLN A 1 90 ? -10.579 -6.122 17.412 1.00 95.06 90 GLN A CA 1
ATOM 722 C C . GLN A 1 90 ? -11.644 -5.515 16.488 1.00 95.06 90 GLN A C 1
ATOM 724 O O . GLN A 1 90 ? -12.787 -5.332 16.904 1.00 95.06 90 GLN A O 1
ATOM 729 N N . ALA A 1 91 ? -11.288 -5.183 15.246 1.00 94.38 91 ALA A N 1
ATOM 730 C CA . ALA A 1 91 ? -12.218 -4.626 14.276 1.00 94.38 91 ALA A CA 1
ATOM 731 C C . ALA A 1 91 ? -12.957 -5.730 13.508 1.00 94.38 91 ALA A C 1
ATOM 733 O O . ALA A 1 91 ? -12.516 -6.876 13.421 1.00 94.38 91 ALA A O 1
ATOM 734 N N . CYS A 1 92 ? -14.091 -5.377 12.899 1.00 94.38 92 CYS A N 1
ATOM 735 C CA . CYS A 1 92 ? -14.796 -6.291 12.006 1.00 94.38 92 CYS A CA 1
ATOM 736 C C . CYS A 1 92 ? -13.910 -6.614 10.792 1.00 94.38 92 CYS A C 1
ATOM 738 O O . CYS A 1 92 ? -13.599 -5.730 9.990 1.00 94.38 92 CYS A O 1
ATOM 740 N N . ARG A 1 93 ? -13.506 -7.882 10.659 1.00 92.69 93 ARG A N 1
ATOM 741 C CA . ARG A 1 93 ? -12.621 -8.328 9.582 1.00 92.69 93 ARG A CA 1
ATOM 742 C C . ARG A 1 93 ? -13.279 -8.123 8.221 1.00 92.69 93 ARG A C 1
ATOM 744 O O . ARG A 1 93 ? -14.409 -8.551 7.987 1.00 92.69 93 ARG A O 1
ATOM 751 N N . ARG A 1 94 ? -12.539 -7.511 7.303 1.00 95.06 94 ARG A N 1
ATOM 752 C CA . ARG A 1 94 ? -12.950 -7.355 5.908 1.00 95.06 94 ARG A CA 1
ATOM 753 C C . ARG A 1 94 ? -12.425 -8.525 5.084 1.00 95.06 94 ARG A C 1
ATOM 755 O O . ARG A 1 94 ? -11.318 -9.008 5.303 1.00 95.06 94 ARG A O 1
ATOM 762 N N . ASN A 1 95 ? -13.236 -8.983 4.136 1.00 92.44 95 ASN A N 1
ATOM 763 C CA . ASN A 1 95 ? -12.895 -10.138 3.302 1.00 92.44 95 ASN A CA 1
ATOM 764 C C . ASN A 1 95 ? -11.896 -9.794 2.192 1.00 92.44 95 ASN A C 1
ATOM 766 O O . ASN A 1 95 ? -11.161 -10.667 1.742 1.00 92.44 95 ASN A O 1
ATOM 770 N N . HIS A 1 96 ? -11.883 -8.538 1.743 1.00 94.75 96 HIS A N 1
ATOM 771 C CA . HIS A 1 96 ? -11.047 -8.091 0.635 1.00 94.75 96 HIS A CA 1
ATOM 772 C C . HIS A 1 96 ? -9.956 -7.141 1.133 1.00 94.75 96 HIS A C 1
ATOM 774 O O . HIS A 1 96 ? -10.279 -6.224 1.898 1.00 94.75 96 HIS A O 1
ATOM 780 N N . PRO A 1 97 ? -8.694 -7.340 0.709 1.00 95.31 97 PRO A N 1
ATOM 781 C CA . PRO A 1 97 ? -7.622 -6.409 1.017 1.00 95.31 97 PRO A CA 1
ATOM 782 C C . PRO A 1 97 ? -7.804 -5.090 0.254 1.00 95.31 97 PRO A C 1
ATOM 784 O O . PRO A 1 97 ? -8.450 -5.044 -0.798 1.00 95.31 97 PRO A O 1
ATOM 787 N N . LEU A 1 98 ? -7.221 -4.021 0.784 1.00 96.44 98 LEU A N 1
ATOM 788 C CA . LEU A 1 98 ? -7.247 -2.677 0.222 1.00 96.44 98 LEU A CA 1
ATOM 789 C C . LEU A 1 98 ? -5.861 -2.319 -0.318 1.00 96.44 98 LEU A C 1
ATOM 791 O O . LEU A 1 98 ? -4.969 -2.014 0.452 1.00 96.44 98 LEU A O 1
ATOM 795 N N . LEU A 1 99 ? -5.687 -2.274 -1.639 1.00 96.62 99 LEU A N 1
ATOM 796 C CA . LEU A 1 99 ? -4.422 -1.832 -2.231 1.00 96.62 99 LEU A CA 1
ATOM 797 C C . LEU A 1 99 ? -4.425 -0.315 -2.458 1.00 96.62 99 LEU A C 1
ATOM 799 O O . LEU A 1 99 ? -5.245 0.200 -3.221 1.00 96.62 99 LEU A O 1
ATOM 803 N N . LEU A 1 100 ? -3.480 0.393 -1.838 1.00 96.06 100 LEU A N 1
ATOM 804 C CA . LEU A 1 100 ? -3.287 1.832 -2.031 1.00 96.06 100 LEU A CA 1
ATOM 805 C C . LEU A 1 100 ? -2.219 2.099 -3.097 1.00 96.06 100 LEU A C 1
ATOM 807 O O . LEU A 1 100 ? -1.082 1.646 -2.983 1.00 96.06 100 LEU A O 1
A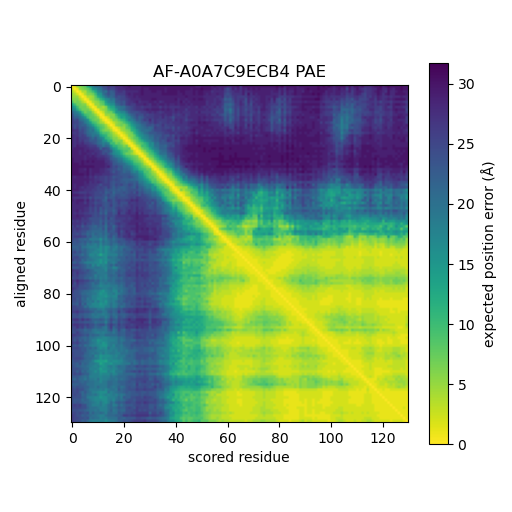TOM 811 N N . LEU A 1 101 ? -2.583 2.853 -4.137 1.00 95.56 101 LEU A N 1
ATOM 812 C CA . LEU A 1 101 ? -1.706 3.165 -5.266 1.00 95.56 101 LEU A CA 1
ATOM 813 C C . LEU A 1 101 ? -1.413 4.662 -5.324 1.00 95.56 101 LEU A C 1
ATOM 815 O O . LEU A 1 101 ? -2.282 5.463 -5.667 1.00 95.56 101 LEU A O 1
ATOM 819 N N . SER A 1 102 ? -0.167 5.018 -5.023 1.00 92.06 102 SER A N 1
ATOM 820 C CA . SER A 1 102 ? 0.328 6.391 -5.077 1.00 92.06 102 SER A CA 1
ATOM 821 C C . SER A 1 102 ? 0.266 6.977 -6.494 1.00 92.06 102 SER A C 1
ATOM 823 O O . SER A 1 102 ? 0.455 6.281 -7.493 1.00 92.06 102 SER A O 1
ATOM 825 N N . GLY A 1 103 ? 0.027 8.286 -6.575 1.00 92.62 103 GLY A N 1
ATOM 826 C CA . GLY A 1 103 ? 0.095 9.042 -7.824 1.00 92.62 103 GLY A CA 1
ATOM 827 C C . GLY A 1 103 ? 1.532 9.333 -8.273 1.00 92.62 103 GLY A C 1
ATOM 828 O O . GLY A 1 103 ? 2.507 9.041 -7.577 1.00 92.62 103 GLY A O 1
ATOM 829 N N . VAL A 1 104 ? 1.670 9.967 -9.438 1.00 93.94 104 VAL A N 1
ATOM 830 C CA . VAL A 1 104 ? 2.978 10.360 -9.990 1.00 93.94 104 VAL A CA 1
ATOM 831 C C . VAL A 1 104 ? 3.684 11.342 -9.050 1.00 93.94 104 VAL A C 1
ATOM 833 O O . VAL A 1 104 ? 3.059 12.266 -8.537 1.00 93.94 104 VAL A O 1
ATOM 836 N N . GLY A 1 105 ? 4.988 11.149 -8.830 1.00 92.25 105 GLY A N 1
ATOM 837 C CA . GLY A 1 105 ? 5.789 12.010 -7.949 1.00 92.25 105 GLY A CA 1
ATOM 838 C C . GLY A 1 105 ? 5.507 11.821 -6.456 1.00 92.25 105 GLY A C 1
ATOM 839 O O . GLY A 1 105 ? 5.929 12.641 -5.647 1.00 92.25 105 GLY A O 1
ATOM 840 N N . THR A 1 106 ? 4.796 10.755 -6.082 1.00 93.88 106 THR A N 1
ATOM 841 C CA . THR A 1 106 ? 4.475 10.429 -4.688 1.00 93.88 106 THR A CA 1
ATOM 842 C C . THR A 1 106 ? 4.891 8.995 -4.359 1.00 93.88 106 THR A C 1
ATOM 844 O O . THR A 1 106 ? 5.329 8.243 -5.229 1.00 93.88 106 THR A O 1
ATOM 847 N N . ASN A 1 107 ? 4.790 8.614 -3.089 1.00 93.12 107 ASN A N 1
ATOM 848 C CA . ASN A 1 107 ? 5.085 7.267 -2.605 1.00 93.12 107 ASN A CA 1
ATOM 849 C C . ASN A 1 107 ? 4.153 6.924 -1.426 1.00 93.12 107 ASN A C 1
ATOM 851 O O . ASN A 1 107 ? 3.227 7.680 -1.115 1.00 93.12 107 ASN A O 1
ATOM 855 N N . ALA A 1 108 ? 4.394 5.791 -0.765 1.00 92.06 108 ALA A N 1
ATOM 856 C CA . ALA A 1 108 ? 3.562 5.307 0.337 1.00 92.06 108 ALA A CA 1
ATOM 857 C C . ALA A 1 108 ? 3.458 6.275 1.531 1.00 92.06 108 ALA A C 1
ATOM 859 O O . ALA A 1 108 ? 2.463 6.236 2.250 1.00 92.06 108 ALA A O 1
ATOM 860 N N . ILE A 1 109 ? 4.425 7.185 1.708 1.00 91.69 109 ILE A N 1
ATOM 861 C CA . ILE A 1 109 ? 4.421 8.183 2.792 1.00 91.69 109 ILE A CA 1
ATOM 862 C C . ILE A 1 109 ? 3.212 9.118 2.663 1.00 91.69 109 ILE A C 1
ATOM 864 O O . ILE A 1 109 ? 2.674 9.573 3.664 1.00 91.69 109 ILE A O 1
ATOM 868 N N . GLY A 1 110 ? 2.712 9.353 1.444 1.00 93.12 110 GLY A N 1
ATOM 869 C CA . GLY A 1 110 ? 1.511 10.167 1.232 1.00 93.12 110 GLY A CA 1
ATOM 870 C C . GLY A 1 110 ? 0.247 9.606 1.898 1.00 93.12 110 GLY A C 1
ATOM 871 O O . GLY A 1 110 ? -0.683 10.363 2.161 1.00 93.12 110 GLY A O 1
ATOM 872 N N . TYR A 1 111 ? 0.215 8.304 2.196 1.00 95.62 111 TYR A N 1
ATOM 873 C CA . TYR A 1 111 ? -0.878 7.665 2.933 1.00 95.62 111 TYR A CA 1
ATOM 874 C C . TYR A 1 111 ? -0.582 7.490 4.421 1.00 95.62 111 TYR A C 1
ATOM 876 O O . TYR A 1 111 ? -1.505 7.191 5.180 1.00 95.62 111 TYR A O 1
ATOM 884 N N . ASP A 1 112 ? 0.676 7.657 4.829 1.00 94.69 112 ASP A N 1
ATOM 885 C CA . ASP A 1 112 ? 1.167 7.290 6.148 1.00 94.69 112 ASP A CA 1
ATOM 886 C C . ASP A 1 112 ? 2.046 8.379 6.766 1.00 94.69 112 ASP A C 1
ATOM 888 O O . ASP A 1 112 ? 3.270 8.365 6.670 1.00 94.69 112 ASP A O 1
ATOM 892 N N . LEU A 1 113 ? 1.364 9.349 7.380 1.00 89.31 113 LEU A N 1
ATOM 893 C CA . LEU A 1 113 ? 1.961 10.563 7.934 1.00 89.31 113 LEU A CA 1
ATOM 894 C C . LEU A 1 113 ? 2.296 10.413 9.425 1.00 89.31 113 LEU A C 1
ATOM 896 O O . LEU A 1 113 ? 3.438 10.601 9.835 1.00 89.31 113 LEU A O 1
ATOM 900 N N . SER A 1 114 ? 1.296 10.072 10.241 1.00 87.00 114 SER A N 1
ATOM 901 C CA . SER A 1 114 ? 1.439 9.756 11.667 1.00 87.00 114 SER A CA 1
ATOM 902 C C . SER A 1 114 ? 0.409 8.699 12.076 1.00 87.00 114 SER A C 1
ATOM 904 O O . SER A 1 114 ? -0.592 8.542 11.372 1.00 87.00 114 SER A O 1
ATOM 906 N N . PRO A 1 115 ? 0.580 7.997 13.211 1.00 82.69 115 PRO A N 1
ATOM 907 C CA . PRO A 1 115 ? -0.403 7.020 13.689 1.00 82.69 115 PRO A CA 1
ATOM 908 C C . PRO A 1 115 ? -1.841 7.561 13.778 1.00 82.69 115 PRO A C 1
ATOM 910 O O . PRO A 1 115 ? -2.793 6.817 13.557 1.00 82.69 115 PRO A O 1
ATOM 913 N N . GLU A 1 116 ? -2.003 8.855 14.056 1.00 88.69 116 GLU A N 1
ATOM 914 C CA . GLU A 1 116 ? -3.291 9.537 14.213 1.00 88.69 116 GLU A CA 1
ATOM 915 C C . GLU A 1 116 ? -3.848 10.119 12.904 1.00 88.69 116 GLU A C 1
ATOM 917 O O . GLU A 1 116 ? -5.042 10.397 12.817 1.00 88.69 116 GLU A O 1
ATOM 922 N N . SER A 1 117 ? -2.998 10.331 11.894 1.00 90.75 117 SER A N 1
ATOM 923 C CA . SER A 1 117 ? -3.350 11.023 10.640 1.00 90.75 117 SER A CA 1
ATOM 924 C C . SER A 1 117 ? -3.024 10.219 9.373 1.00 90.75 117 SER A C 1
ATOM 926 O O . SER A 1 117 ? -3.060 10.741 8.260 1.00 90.75 117 SER A O 1
ATOM 928 N N . SER A 1 118 ? -2.719 8.933 9.528 1.00 95.25 118 SER A N 1
ATOM 929 C CA . SER A 1 118 ? -2.425 8.001 8.442 1.00 95.25 118 SER A CA 1
ATOM 930 C C . SER A 1 118 ? -3.710 7.365 7.923 1.00 95.25 118 SER A C 1
ATOM 932 O O . SER A 1 118 ? -4.434 6.684 8.654 1.00 95.25 118 SER A O 1
ATOM 934 N N . PHE A 1 119 ? -3.991 7.569 6.636 1.00 96.81 119 PHE A N 1
ATOM 935 C CA . PHE A 1 119 ? -5.133 6.943 5.977 1.00 96.81 119 PHE A CA 1
ATOM 936 C C . PHE A 1 119 ? -4.978 5.420 5.942 1.00 96.81 119 PHE A C 1
ATOM 938 O O . PHE A 1 119 ? -5.931 4.700 6.240 1.00 96.81 119 PHE A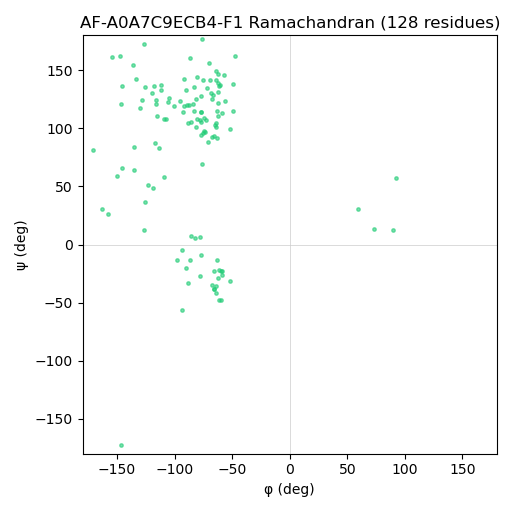 O 1
ATOM 945 N N . ALA A 1 120 ? -3.771 4.926 5.646 1.00 96.56 120 ALA A N 1
ATOM 946 C CA . ALA A 1 120 ? -3.490 3.492 5.632 1.00 96.56 120 ALA A CA 1
ATOM 947 C C . ALA A 1 120 ? -3.717 2.864 7.017 1.00 96.56 120 ALA A C 1
ATOM 949 O O . ALA A 1 120 ? -4.442 1.873 7.143 1.00 96.56 120 ALA A O 1
ATOM 950 N N . ARG A 1 121 ? -3.183 3.492 8.075 1.00 95.88 121 ARG A N 1
ATOM 951 C CA . ARG A 1 121 ? -3.345 3.015 9.455 1.00 95.88 121 ARG A CA 1
ATOM 952 C C . ARG A 1 121 ? -4.795 3.100 9.929 1.00 95.88 121 ARG A C 1
ATOM 954 O O . ARG A 1 121 ? -5.271 2.184 10.597 1.00 95.88 121 ARG A O 1
ATOM 961 N N . TYR A 1 122 ? -5.517 4.157 9.553 1.00 96.31 122 TYR A N 1
ATOM 962 C CA . TYR A 1 122 ? -6.943 4.278 9.847 1.00 96.31 122 TYR A CA 1
ATOM 963 C C . TYR A 1 122 ? -7.741 3.128 9.219 1.00 96.31 122 TYR A C 1
ATOM 965 O O . TYR A 1 122 ? -8.525 2.478 9.913 1.00 96.31 122 TYR A O 1
ATOM 973 N N . MET A 1 123 ? -7.510 2.833 7.935 1.00 97.12 123 MET A N 1
ATOM 974 C CA . MET A 1 123 ? -8.212 1.759 7.226 1.00 97.12 123 MET A CA 1
ATOM 975 C C . MET A 1 123 ? -7.878 0.373 7.784 1.00 97.12 123 MET A C 1
ATOM 977 O O . MET A 1 123 ? -8.788 -0.446 7.950 1.00 97.12 123 MET A O 1
ATOM 981 N N . SER A 1 124 ? -6.624 0.121 8.168 1.00 96.19 124 SER A N 1
ATOM 982 C CA . SER A 1 124 ? -6.268 -1.137 8.835 1.00 96.19 124 SER A CA 1
ATOM 983 C C . SER A 1 124 ? -6.956 -1.275 10.200 1.00 96.19 124 SER A C 1
ATOM 985 O O . SER A 1 124 ? -7.457 -2.347 10.558 1.00 96.19 124 SER A O 1
ATOM 987 N N . GLY A 1 125 ? -7.116 -0.155 10.912 1.00 95.75 125 GLY A N 1
ATOM 988 C CA . GLY A 1 125 ? -7.948 -0.037 12.109 1.00 95.75 125 GLY A CA 1
ATOM 989 C C . GLY A 1 125 ? -9.427 -0.377 11.886 1.00 95.75 125 GLY A C 1
ATOM 990 O O . GLY A 1 125 ? -10.080 -0.844 12.815 1.00 95.75 125 GLY A O 1
ATOM 991 N N . GLN A 1 126 ? -9.945 -0.218 10.663 1.00 95.75 126 GLN A N 1
ATOM 992 C CA . GLN A 1 126 ? -11.307 -0.616 10.266 1.00 95.75 126 GLN A CA 1
ATOM 993 C C . GLN A 1 126 ? -11.420 -2.093 9.831 1.00 95.75 126 GLN A C 1
ATOM 995 O O . GLN A 1 126 ? -12.480 -2.516 9.350 1.00 95.75 126 GLN A O 1
ATOM 1000 N N . GLY A 1 127 ? -10.347 -2.875 9.995 1.00 96.56 127 GLY A N 1
ATOM 1001 C CA . GLY A 1 127 ? -10.311 -4.316 9.733 1.00 96.56 127 GLY A CA 1
ATOM 1002 C C . GLY A 1 127 ? -9.925 -4.707 8.303 1.00 96.56 127 GLY A C 1
ATOM 1003 O O . GLY A 1 127 ? -10.110 -5.871 7.936 1.00 96.56 127 GLY A O 1
ATOM 1004 N N . PHE A 1 128 ? -9.416 -3.769 7.496 1.00 97.25 128 PHE A N 1
ATOM 1005 C CA . PHE A 1 128 ? -8.853 -4.058 6.172 1.00 97.25 128 PHE A CA 1
ATOM 1006 C C . PHE A 1 128 ? -7.391 -4.513 6.281 1.00 97.25 128 PHE A C 1
ATOM 1008 O O . PHE A 1 128 ? -6.602 -3.909 6.999 1.00 97.25 128 PHE A O 1
ATOM 1015 N N . ASP A 1 129 ? -7.019 -5.558 5.544 1.00 96.62 129 ASP A N 1
ATOM 1016 C CA . ASP A 1 129 ? -5.610 -5.841 5.236 1.00 96.62 129 ASP A CA 1
ATOM 1017 C C . ASP A 1 129 ? -5.202 -4.859 4.135 1.00 96.62 129 ASP A C 1
ATOM 1019 O O . ASP A 1 129 ? -5.820 -4.872 3.067 1.00 96.62 129 ASP A O 1
ATOM 1023 N N . THR A 1 130 ? -4.294 -3.934 4.443 1.00 94.75 130 THR A N 1
ATOM 1024 C CA . THR A 1 130 ? -3.992 -2.771 3.586 1.00 94.75 130 THR A CA 1
ATOM 1025 C C . THR A 1 130 ? -2.565 -2.837 3.074 1.00 94.75 130 THR A C 1
ATOM 1027 O O . THR A 1 130 ? -1.669 -3.068 3.915 1.00 94.75 130 THR A O 1
#

Mean predicted aligned error: 15.32 Å